Protein AF-A0A645DC41-F1 (afdb_monomer_lite)

Structure (mmCIF, N/CA/C/O backbone):
data_AF-A0A645DC41-F1
#
_entry.id   AF-A0A645DC41-F1
#
loop_
_atom_site.group_PDB
_atom_site.id
_atom_site.type_symbol
_atom_site.label_atom_id
_atom_site.label_alt_id
_atom_site.label_comp_id
_atom_site.label_asym_id
_atom_site.label_entity_id
_atom_site.label_seq_id
_atom_site.pdbx_PDB_ins_code
_atom_site.Cartn_x
_atom_site.Cartn_y
_atom_site.Cartn_z
_atom_site.occupancy
_atom_site.B_iso_or_equiv
_atom_site.auth_seq_id
_atom_site.auth_comp_id
_atom_site.auth_asym_id
_atom_site.auth_atom_id
_atom_site.pdbx_PDB_model_num
ATOM 1 N N . MET A 1 1 ? -32.065 -11.604 -13.659 1.00 41.91 1 MET A N 1
ATOM 2 C CA . MET A 1 1 ? -30.906 -11.747 -12.746 1.00 41.91 1 MET A CA 1
ATOM 3 C C . MET A 1 1 ? -29.644 -11.338 -13.505 1.00 41.91 1 MET A C 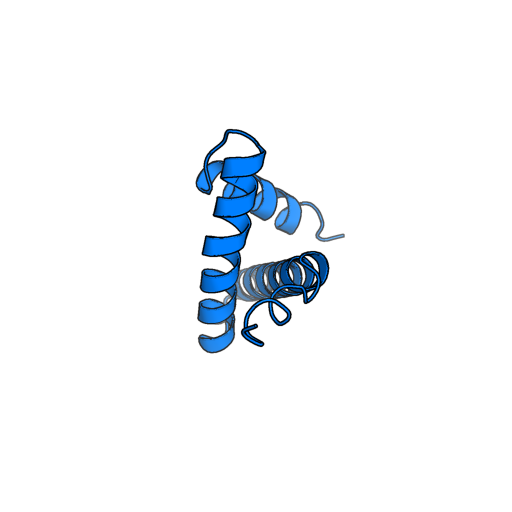1
ATOM 5 O O . MET A 1 1 ? -29.327 -11.966 -14.506 1.00 41.91 1 MET A O 1
ATOM 9 N N . SER A 1 2 ? -29.014 -10.217 -13.134 1.00 41.78 2 SER A N 1
ATOM 10 C CA . SER A 1 2 ? -27.956 -9.564 -13.929 1.00 41.78 2 SER A CA 1
ATOM 11 C C . SER A 1 2 ? -26.570 -10.176 -13.683 1.00 41.78 2 SER A C 1
ATOM 13 O O . SER A 1 2 ? -26.125 -10.297 -12.542 1.00 41.78 2 SER A O 1
ATOM 15 N N . LYS A 1 3 ? -25.873 -10.518 -14.774 1.00 48.22 3 LYS A N 1
ATOM 16 C CA . LYS A 1 3 ? -24.524 -11.119 -14.851 1.00 48.22 3 LYS A CA 1
ATOM 17 C C . LYS A 1 3 ? -23.379 -10.151 -14.465 1.00 48.22 3 LYS A C 1
ATOM 19 O O . LYS A 1 3 ? -22.273 -10.275 -14.978 1.00 48.22 3 LYS A O 1
ATOM 24 N N . GLY A 1 4 ? -23.623 -9.186 -13.576 1.00 40.56 4 GLY A N 1
ATOM 25 C CA . GLY A 1 4 ? -22.638 -8.165 -13.181 1.00 40.56 4 GLY A CA 1
ATOM 26 C C . GLY A 1 4 ? -21.837 -8.478 -11.910 1.00 40.56 4 GLY A C 1
ATOM 27 O O . GLY A 1 4 ? -20.727 -7.983 -11.748 1.00 40.56 4 GLY A O 1
ATOM 28 N N . ALA A 1 5 ? -22.355 -9.324 -11.014 1.00 45.38 5 ALA A N 1
ATOM 29 C CA . ALA A 1 5 ? -21.817 -9.467 -9.653 1.00 45.38 5 ALA A CA 1
ATOM 30 C C . ALA A 1 5 ? -20.652 -10.470 -9.498 1.00 45.38 5 ALA A C 1
ATOM 32 O O . ALA A 1 5 ? -20.007 -10.512 -8.454 1.00 45.38 5 ALA A O 1
ATOM 33 N N . TYR A 1 6 ? -20.353 -11.282 -10.518 1.00 41.66 6 TYR A N 1
ATOM 34 C CA . TYR A 1 6 ? -19.358 -12.362 -10.408 1.00 41.66 6 TYR A CA 1
ATOM 35 C C . TYR A 1 6 ? -17.940 -11.972 -10.850 1.00 41.66 6 TYR A C 1
ATOM 37 O O . TYR A 1 6 ? -17.015 -12.748 -10.629 1.00 41.66 6 TYR A O 1
ATOM 45 N N . LYS A 1 7 ? -17.726 -10.777 -11.426 1.00 42.28 7 LYS A N 1
ATOM 46 C CA . LYS A 1 7 ? -16.401 -10.375 -11.942 1.00 42.28 7 LYS A CA 1
ATOM 47 C C . LYS A 1 7 ? -15.458 -9.800 -10.871 1.00 42.28 7 LYS A C 1
ATOM 49 O O . LYS A 1 7 ? -14.250 -9.836 -11.055 1.00 42.28 7 LYS A O 1
ATOM 54 N N . LEU A 1 8 ? -15.989 -9.340 -9.731 1.00 44.34 8 LEU A N 1
ATOM 55 C CA . LEU A 1 8 ? -15.207 -8.824 -8.590 1.00 44.34 8 LEU A CA 1
ATOM 56 C C . LEU A 1 8 ? -14.863 -9.895 -7.537 1.00 44.34 8 LEU A C 1
ATOM 58 O O . LEU A 1 8 ? -14.132 -9.622 -6.593 1.00 44.34 8 LEU A O 1
ATOM 62 N N . LYS A 1 9 ? -15.331 -11.141 -7.711 1.00 48.59 9 LYS A N 1
ATOM 63 C CA . LYS A 1 9 ? -14.859 -12.301 -6.927 1.00 48.59 9 LYS A CA 1
ATOM 64 C C . LYS A 1 9 ? -13.489 -12.828 -7.399 1.00 48.59 9 LYS A C 1
ATOM 66 O O . LYS A 1 9 ? -13.071 -13.899 -6.968 1.00 48.59 9 LYS A O 1
ATOM 71 N N . GLY A 1 10 ? -12.781 -12.089 -8.257 1.00 57.09 10 GLY A N 1
ATOM 72 C CA . GLY A 1 10 ? -11.381 -12.332 -8.612 1.00 57.09 10 GLY A CA 1
ATOM 73 C C . GLY A 1 10 ? -10.467 -11.979 -7.440 1.00 57.09 10 GLY A C 1
ATOM 74 O O . GLY A 1 10 ? -9.980 -10.861 -7.346 1.00 57.09 10 GLY A O 1
ATOM 75 N N . ASN A 1 11 ? -10.377 -12.921 -6.500 1.00 77.81 11 ASN A N 1
ATOM 76 C CA . ASN A 1 11 ? -9.526 -13.015 -5.314 1.00 77.81 11 ASN A CA 1
ATOM 77 C C . ASN A 1 11 ? -8.848 -11.704 -4.858 1.00 77.81 11 ASN A C 1
ATOM 79 O O . ASN A 1 11 ? -7.797 -11.339 -5.372 1.00 77.81 11 ASN A O 1
ATOM 83 N N . ARG A 1 12 ? -9.369 -11.048 -3.807 1.00 83.88 12 ARG A N 1
ATOM 84 C CA . ARG A 1 12 ? -8.723 -9.890 -3.139 1.00 83.88 12 ARG A CA 1
ATOM 85 C C . ARG A 1 12 ? -7.223 -10.110 -2.876 1.00 83.88 12 ARG A C 1
ATOM 87 O O . ARG A 1 12 ? -6.451 -9.157 -2.902 1.00 83.88 12 ARG A O 1
ATOM 94 N N . ARG A 1 13 ? -6.801 -11.368 -2.681 1.00 87.38 13 ARG A N 1
ATOM 95 C CA . ARG A 1 13 ? -5.392 -11.764 -2.552 1.00 87.38 13 ARG A CA 1
ATOM 96 C C . ARG A 1 13 ? -4.570 -11.522 -3.819 1.00 87.38 13 ARG A C 1
ATOM 98 O O . ARG A 1 13 ? -3.426 -11.111 -3.719 1.00 87.38 13 ARG A O 1
ATOM 105 N N . GLU A 1 14 ? -5.129 -11.762 -4.997 1.00 90.25 14 GLU A N 1
ATOM 106 C CA . GLU A 1 14 ? -4.472 -11.486 -6.275 1.00 90.25 1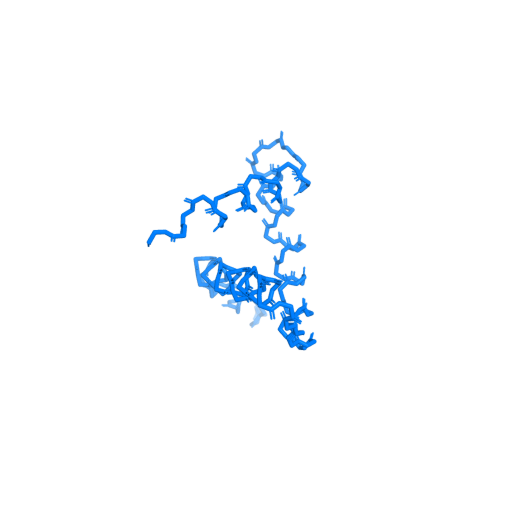4 GLU A CA 1
ATOM 107 C C . GLU A 1 14 ? -4.309 -9.979 -6.499 1.00 90.25 14 GLU A C 1
ATOM 109 O O . GLU A 1 14 ? -3.216 -9.529 -6.828 1.00 90.25 14 GLU A O 1
ATOM 114 N N . ILE A 1 15 ? -5.344 -9.185 -6.206 1.00 90.69 15 ILE A N 1
ATOM 115 C CA . ILE A 1 15 ? -5.263 -7.715 -6.244 1.00 90.69 15 ILE A CA 1
ATOM 116 C C . ILE A 1 15 ? -4.188 -7.209 -5.268 1.00 90.69 15 ILE A C 1
ATOM 118 O O . ILE A 1 15 ? -3.357 -6.379 -5.639 1.00 90.69 15 ILE A O 1
ATOM 122 N N . ALA A 1 16 ? -4.153 -7.750 -4.046 1.00 92.50 16 ALA A N 1
ATOM 123 C CA . ALA A 1 16 ? -3.123 -7.427 -3.061 1.00 92.50 16 ALA A CA 1
ATOM 124 C C . ALA A 1 16 ? -1.715 -7.843 -3.527 1.00 92.50 16 ALA A C 1
ATOM 126 O O . ALA A 1 16 ? -0.760 -7.096 -3.320 1.00 92.50 16 ALA A O 1
ATOM 127 N N . ASN A 1 17 ? -1.578 -8.989 -4.202 1.00 93.31 17 ASN A N 1
ATOM 128 C CA . ASN A 1 17 ? -0.309 -9.427 -4.784 1.00 93.31 17 ASN A CA 1
ATOM 129 C C . ASN A 1 17 ? 0.160 -8.475 -5.891 1.00 93.31 17 ASN A C 1
ATOM 131 O O . ASN A 1 17 ? 1.324 -8.079 -5.884 1.00 93.31 17 ASN A O 1
ATOM 135 N N . ILE A 1 18 ? -0.734 -8.059 -6.794 1.00 94.69 18 ILE A N 1
ATOM 136 C CA . ILE A 1 18 ? -0.423 -7.077 -7.844 1.00 94.69 18 ILE A CA 1
ATOM 137 C C . ILE A 1 18 ? 0.028 -5.758 -7.207 1.00 94.69 18 ILE A C 1
ATOM 139 O O . ILE A 1 18 ? 1.077 -5.228 -7.579 1.00 94.69 18 ILE A O 1
ATOM 143 N N . ALA A 1 19 ? -0.708 -5.255 -6.210 1.00 95.69 19 ALA A N 1
ATOM 144 C CA . ALA A 1 19 ? -0.328 -4.050 -5.476 1.00 95.69 19 ALA A CA 1
ATOM 145 C C . ALA A 1 19 ? 1.064 -4.187 -4.842 1.00 95.69 19 ALA A C 1
ATOM 147 O O . ALA A 1 19 ? 1.912 -3.320 -5.042 1.00 95.69 19 ALA A O 1
ATOM 148 N N . ASN A 1 20 ? 1.330 -5.296 -4.143 1.00 95.44 20 ASN A N 1
ATOM 149 C CA . ASN A 1 20 ? 2.627 -5.581 -3.528 1.00 95.44 20 ASN A CA 1
ATOM 150 C C . ASN A 1 20 ? 3.761 -5.578 -4.566 1.00 95.44 20 ASN A C 1
ATOM 152 O O . ASN A 1 20 ? 4.777 -4.909 -4.368 1.00 95.44 20 ASN A O 1
ATOM 156 N N . THR A 1 21 ? 3.578 -6.254 -5.703 1.00 95.56 21 THR A N 1
ATOM 157 C CA . THR A 1 21 ? 4.569 -6.270 -6.789 1.00 95.56 21 THR A CA 1
ATOM 158 C C . THR A 1 21 ? 4.834 -4.868 -7.339 1.00 95.56 21 THR A C 1
ATOM 160 O O . THR A 1 21 ? 5.993 -4.481 -7.496 1.00 95.56 21 THR A O 1
ATOM 163 N N . LEU A 1 22 ? 3.789 -4.086 -7.617 1.00 96.56 22 LEU A N 1
ATOM 164 C CA . LEU A 1 22 ? 3.936 -2.730 -8.151 1.00 96.56 22 LEU A CA 1
ATOM 165 C C . LEU A 1 22 ? 4.585 -1.778 -7.134 1.00 96.56 22 LEU A C 1
ATOM 167 O O . LEU A 1 22 ? 5.441 -0.978 -7.512 1.00 96.56 22 LEU A O 1
ATOM 171 N N . MET A 1 23 ? 4.243 -1.888 -5.845 1.00 95.88 23 MET A N 1
ATOM 172 C CA . MET A 1 23 ? 4.865 -1.093 -4.780 1.00 95.88 23 MET A CA 1
ATOM 173 C C . MET A 1 23 ? 6.361 -1.389 -4.646 1.00 95.88 23 MET A C 1
ATOM 175 O O . MET A 1 23 ? 7.150 -0.449 -4.535 1.00 95.88 23 MET A O 1
ATOM 179 N N . ARG A 1 24 ? 6.761 -2.665 -4.715 1.00 94.75 24 ARG A N 1
ATOM 180 C CA . ARG A 1 24 ? 8.176 -3.074 -4.676 1.00 94.75 24 ARG A CA 1
ATOM 181 C C . ARG A 1 24 ? 8.948 -2.563 -5.884 1.00 94.75 24 ARG A C 1
ATOM 183 O O . ARG A 1 24 ? 9.931 -1.851 -5.703 1.00 94.75 24 ARG A O 1
ATOM 190 N N . LYS A 1 25 ? 8.436 -2.778 -7.101 1.00 94.12 25 LYS A N 1
ATOM 191 C CA . LYS A 1 25 ? 9.052 -2.239 -8.328 1.00 94.12 25 LYS A CA 1
ATOM 192 C C . LYS A 1 25 ? 9.195 -0.717 -8.286 1.00 94.12 25 LYS A C 1
ATOM 194 O O . LYS A 1 25 ? 10.225 -0.177 -8.690 1.00 94.12 25 LYS A O 1
ATOM 199 N N . LYS A 1 26 ? 8.181 -0.003 -7.782 1.00 94.50 26 LYS A N 1
ATOM 200 C CA . LYS A 1 26 ? 8.237 1.456 -7.611 1.00 94.50 26 LYS A CA 1
ATOM 201 C C . LYS A 1 26 ? 9.300 1.859 -6.585 1.00 94.50 26 LYS A C 1
ATOM 203 O O . LYS A 1 26 ? 10.000 2.845 -6.815 1.00 94.50 26 LYS A O 1
ATOM 208 N N . ASN A 1 27 ? 9.446 1.114 -5.486 1.00 92.38 27 ASN A N 1
ATOM 209 C CA . ASN A 1 27 ? 10.488 1.345 -4.482 1.00 92.38 27 ASN A CA 1
ATOM 210 C C . ASN A 1 27 ? 11.897 1.117 -5.052 1.00 92.38 27 ASN A C 1
ATOM 212 O O . ASN A 1 27 ? 12.753 1.993 -4.943 1.00 92.38 27 ASN A O 1
ATOM 216 N N . GLU A 1 28 ? 12.115 -0.005 -5.737 1.00 91.31 28 GLU A N 1
ATOM 217 C CA . GLU A 1 28 ? 13.370 -0.327 -6.427 1.00 91.31 28 GLU A CA 1
ATOM 218 C C . GLU A 1 28 ? 13.733 0.753 -7.451 1.00 91.31 28 GLU A C 1
ATOM 220 O O . GLU A 1 28 ? 14.836 1.294 -7.442 1.00 91.31 28 GLU A O 1
ATOM 225 N N . THR A 1 29 ? 12.773 1.155 -8.285 1.00 91.62 29 THR A N 1
ATOM 226 C CA . THR A 1 29 ? 12.992 2.187 -9.307 1.00 91.62 29 THR A CA 1
ATOM 227 C C . THR A 1 29 ? 13.422 3.521 -8.686 1.00 91.62 29 THR A C 1
ATOM 229 O O . THR A 1 29 ? 14.321 4.180 -9.211 1.00 91.62 29 THR A O 1
ATOM 232 N N . LYS A 1 30 ? 12.845 3.903 -7.536 1.00 86.25 30 LYS A N 1
ATOM 233 C CA . LYS A 1 30 ? 13.271 5.094 -6.783 1.00 86.25 30 LYS A CA 1
ATOM 234 C C . LYS A 1 30 ? 14.716 4.979 -6.293 1.00 86.25 30 LYS A C 1
ATOM 236 O O . LYS A 1 30 ? 15.454 5.957 -6.403 1.00 86.25 30 LYS A O 1
ATOM 241 N N . LYS A 1 31 ? 15.133 3.809 -5.794 1.00 85.38 31 LYS A N 1
ATOM 242 C CA . LYS A 1 31 ? 16.517 3.573 -5.341 1.00 85.38 31 LYS A CA 1
ATOM 243 C C . LYS A 1 31 ? 17.534 3.771 -6.461 1.00 85.38 31 LYS A C 1
ATOM 245 O O . LYS A 1 31 ? 18.565 4.399 -6.242 1.00 85.38 31 LYS A O 1
ATOM 250 N N . TYR A 1 32 ? 17.215 3.308 -7.667 1.00 88.12 32 TYR A N 1
ATOM 251 C CA . TYR A 1 32 ? 18.087 3.440 -8.837 1.00 88.12 32 TYR A CA 1
ATOM 252 C C . TYR A 1 32 ? 17.897 4.756 -9.615 1.00 88.12 32 TYR A C 1
ATOM 254 O O . TYR A 1 32 ? 18.413 4.887 -10.722 1.00 88.12 32 TYR A O 1
ATOM 262 N N . ARG A 1 33 ? 17.161 5.738 -9.061 1.00 84.12 33 ARG A N 1
ATOM 263 C CA . ARG A 1 33 ? 16.797 7.013 -9.722 1.00 84.12 33 ARG A CA 1
ATOM 264 C C . ARG A 1 33 ? 16.145 6.840 -11.104 1.00 84.12 33 ARG A C 1
ATOM 266 O O . ARG A 1 33 ? 16.215 7.734 -11.946 1.00 84.12 33 ARG A O 1
ATOM 273 N N . GLY A 1 34 ? 15.504 5.699 -11.339 1.00 84.94 34 GLY A N 1
ATOM 274 C CA . GLY A 1 34 ? 14.748 5.436 -12.556 1.00 84.94 34 GLY A CA 1
ATOM 275 C C . GLY A 1 34 ? 13.359 6.077 -12.520 1.00 84.94 34 GLY A C 1
ATOM 276 O O . GLY A 1 34 ? 12.907 6.597 -11.496 1.00 84.94 34 GLY A O 1
ATOM 277 N N . LYS A 1 35 ? 12.644 6.000 -13.646 1.00 88.69 35 LYS A N 1
ATOM 278 C CA . LYS A 1 35 ? 11.240 6.418 -13.743 1.00 88.69 35 LYS A CA 1
ATOM 279 C C . LYS A 1 35 ? 10.333 5.192 -13.734 1.00 88.69 35 LYS A C 1
ATOM 281 O O . LYS A 1 35 ? 10.476 4.310 -14.574 1.00 88.69 35 LYS A O 1
ATOM 286 N N . PHE A 1 36 ? 9.389 5.154 -12.797 1.00 93.00 36 PHE A N 1
ATOM 287 C CA . PHE A 1 36 ? 8.369 4.108 -12.764 1.00 93.00 36 PHE A CA 1
ATOM 288 C C . PHE A 1 36 ? 7.385 4.296 -13.929 1.00 93.00 36 PHE A C 1
ATOM 290 O O . PHE A 1 36 ? 7.043 5.429 -14.278 1.00 93.00 36 PHE A O 1
ATOM 297 N N . GLN A 1 37 ? 6.961 3.200 -14.561 1.00 94.38 37 GLN A N 1
ATOM 298 C CA . GLN A 1 37 ? 6.124 3.251 -15.759 1.00 94.38 37 GLN A CA 1
ATOM 299 C C . GLN A 1 37 ? 4.757 3.883 -15.452 1.00 94.38 37 GLN A C 1
ATOM 301 O O . GLN A 1 37 ? 4.066 3.470 -14.530 1.00 94.38 37 GLN A O 1
ATOM 306 N N . GLU A 1 38 ? 4.323 4.854 -16.263 1.00 95.19 38 GLU A N 1
ATOM 307 C CA . GLU A 1 38 ? 3.097 5.629 -16.000 1.00 95.19 38 GLU A CA 1
ATOM 308 C C . GLU A 1 38 ? 1.829 4.761 -15.949 1.00 95.19 38 GLU A C 1
ATOM 310 O O . GLU A 1 38 ? 0.948 4.983 -15.121 1.00 95.19 38 GLU A O 1
ATOM 315 N N . ARG A 1 39 ? 1.731 3.748 -16.821 1.00 94.75 39 ARG A N 1
ATOM 316 C CA . ARG A 1 39 ? 0.597 2.807 -16.813 1.00 94.75 39 ARG A CA 1
ATOM 317 C C . ARG A 1 39 ? 0.525 2.026 -15.499 1.00 94.75 39 ARG A C 1
ATOM 319 O O . ARG A 1 39 ? -0.555 1.899 -14.929 1.00 94.75 39 ARG A O 1
ATOM 326 N N . ASP A 1 40 ? 1.674 1.562 -15.017 1.00 95.31 40 ASP A N 1
ATOM 327 C CA . ASP A 1 40 ? 1.797 0.816 -13.765 1.00 95.31 40 ASP A CA 1
ATOM 328 C C . ASP A 1 40 ? 1.511 1.720 -12.562 1.00 95.31 40 ASP A C 1
ATOM 330 O O . ASP A 1 40 ? 0.884 1.287 -11.599 1.00 95.31 40 ASP A O 1
ATOM 334 N N . ASP A 1 41 ? 1.903 2.993 -12.636 1.00 95.62 41 ASP A N 1
ATOM 335 C CA . ASP A 1 41 ? 1.634 3.987 -11.598 1.00 95.62 41 ASP A CA 1
ATOM 336 C C . ASP A 1 41 ? 0.140 4.296 -11.457 1.00 95.62 41 ASP A C 1
ATOM 338 O O . ASP A 1 41 ? -0.393 4.325 -10.344 1.00 95.62 41 ASP A O 1
ATOM 342 N N . LYS A 1 42 ? -0.562 4.451 -12.587 1.00 96.69 42 LYS A N 1
ATOM 343 C CA . LYS A 1 42 ? -2.021 4.637 -12.612 1.00 96.69 42 LYS A CA 1
ATOM 344 C C . LYS A 1 42 ? -2.750 3.412 -12.067 1.00 96.69 42 LYS A C 1
ATOM 346 O O . LYS A 1 42 ? -3.663 3.562 -11.257 1.00 96.69 42 LYS A O 1
ATOM 351 N N . LEU A 1 43 ? -2.328 2.212 -12.470 1.00 95.94 43 LEU A N 1
ATOM 352 C CA . LEU A 1 43 ? -2.898 0.964 -11.962 1.00 95.94 43 LEU A CA 1
ATOM 353 C C . LEU A 1 43 ? -2.675 0.820 -10.453 1.00 95.94 43 LEU A C 1
ATOM 355 O O . LEU A 1 43 ? -3.615 0.517 -9.721 1.00 95.94 43 LEU A O 1
ATOM 359 N N . LEU A 1 44 ? -1.452 1.074 -9.983 1.00 96.94 44 LEU A N 1
ATOM 360 C CA . LEU A 1 44 ? -1.127 1.018 -8.562 1.00 96.94 44 LEU A CA 1
ATOM 361 C C . LEU A 1 44 ? -1.976 2.011 -7.763 1.00 96.94 44 LEU A C 1
ATOM 363 O O . LEU A 1 44 ? -2.557 1.627 -6.753 1.00 96.94 44 LEU A O 1
ATOM 367 N N . THR A 1 45 ? -2.094 3.253 -8.236 1.00 96.88 45 THR A N 1
ATOM 368 C CA . THR A 1 45 ? -2.896 4.297 -7.579 1.00 96.88 45 THR A CA 1
ATOM 369 C C . THR A 1 45 ? -4.359 3.878 -7.448 1.00 96.88 45 THR A C 1
ATOM 371 O O . THR A 1 45 ? -4.937 3.999 -6.371 1.00 96.88 45 THR A O 1
ATOM 374 N N . PHE A 1 46 ? -4.939 3.319 -8.513 1.00 95.88 46 PHE A N 1
ATOM 375 C CA . PHE A 1 46 ? -6.316 2.825 -8.507 1.00 95.88 46 PHE A CA 1
ATOM 376 C C . PHE A 1 46 ? -6.527 1.656 -7.533 1.00 95.88 46 PHE A C 1
ATOM 378 O O . PHE A 1 46 ? -7.514 1.618 -6.800 1.00 95.88 46 PHE A O 1
ATOM 385 N N .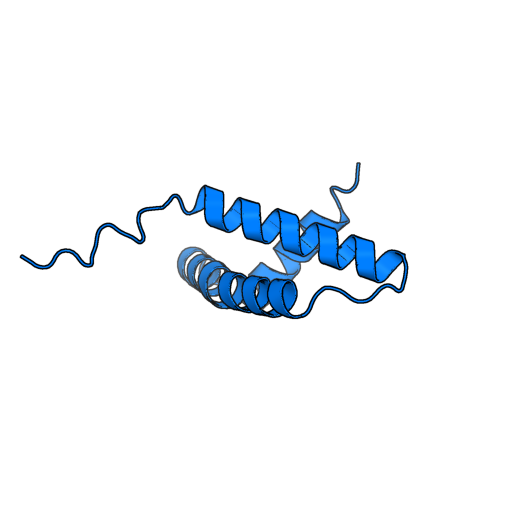 ILE A 1 47 ? -5.595 0.699 -7.491 1.00 94.75 47 ILE A N 1
ATOM 386 C CA . ILE A 1 47 ? -5.693 -0.422 -6.550 1.00 94.75 47 ILE A CA 1
ATOM 387 C C . ILE A 1 47 ? -5.553 0.077 -5.106 1.00 94.75 47 ILE A C 1
ATOM 389 O O . ILE A 1 47 ? -6.301 -0.366 -4.238 1.00 94.75 47 ILE A O 1
ATOM 393 N N . GLN A 1 48 ? -4.623 1.000 -4.844 1.00 96.12 48 GLN A N 1
ATOM 394 C CA . GLN A 1 48 ? -4.398 1.556 -3.510 1.00 96.12 48 GLN A CA 1
ATOM 395 C C . GLN A 1 48 ? -5.605 2.343 -3.000 1.00 96.12 48 GLN A C 1
ATOM 397 O O . GLN A 1 48 ? -5.951 2.173 -1.835 1.00 96.12 48 GLN A O 1
ATOM 402 N N . SER A 1 49 ? -6.266 3.150 -3.841 1.00 95.50 49 SER A N 1
ATOM 403 C CA . SER A 1 49 ? -7.451 3.903 -3.408 1.00 95.50 49 SER A CA 1
ATOM 404 C C . SER A 1 49 ? -8.556 2.967 -2.927 1.00 95.50 49 SER A C 1
ATOM 406 O O . SER A 1 49 ? -9.086 3.161 -1.845 1.00 95.50 49 SER A O 1
ATOM 408 N N . ILE A 1 50 ? -8.831 1.886 -3.663 1.00 94.56 50 ILE A N 1
ATOM 409 C CA . ILE A 1 50 ? -9.877 0.926 -3.282 1.00 94.56 50 ILE A CA 1
ATOM 410 C C . ILE A 1 50 ? -9.438 0.092 -2.074 1.00 94.56 50 ILE A C 1
ATOM 412 O O . ILE A 1 50 ? -10.125 0.044 -1.058 1.00 94.56 50 ILE A O 1
ATOM 416 N N . LEU A 1 51 ? -8.277 -0.564 -2.15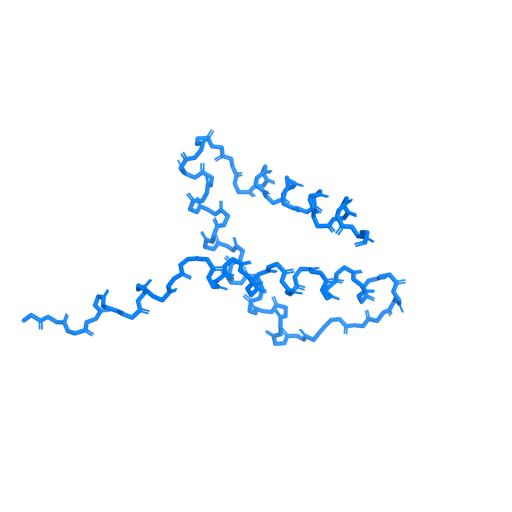9 1.00 93.81 51 LEU A N 1
ATOM 417 C CA . LEU A 1 51 ? -7.853 -1.530 -1.147 1.00 93.81 51 LEU A CA 1
ATOM 418 C C . LEU A 1 51 ? -7.566 -0.862 0.202 1.00 93.81 51 LEU A C 1
ATOM 420 O O . LEU A 1 51 ? -7.868 -1.436 1.248 1.00 93.81 51 LEU A O 1
ATOM 424 N N . PHE A 1 52 ? -6.969 0.334 0.206 1.00 96.12 52 PHE A N 1
ATOM 425 C CA . PHE A 1 52 ? -6.631 1.006 1.460 1.00 96.12 52 PHE A CA 1
ATOM 426 C C . PHE A 1 52 ? -7.863 1.609 2.125 1.00 96.12 52 PHE A C 1
ATOM 428 O O . PHE A 1 52 ? -7.923 1.603 3.351 1.00 96.12 52 PHE A O 1
ATOM 435 N N . GLU A 1 53 ? -8.849 2.073 1.355 1.00 96.38 53 GLU A N 1
ATOM 436 C CA . GLU A 1 53 ? -10.146 2.494 1.895 1.00 96.38 53 GLU A CA 1
ATOM 437 C C . GLU A 1 53 ? -10.922 1.307 2.477 1.00 96.38 53 GLU A C 1
ATOM 439 O O . GLU A 1 53 ? -11.394 1.389 3.610 1.00 96.38 53 GLU A O 1
ATOM 444 N N . GLU A 1 54 ? -10.982 0.168 1.776 1.00 95.12 54 GLU A N 1
ATOM 445 C CA . GLU A 1 54 ? -11.635 -1.046 2.291 1.00 95.12 54 GLU A CA 1
ATOM 446 C C . GLU A 1 54 ? -11.008 -1.525 3.612 1.00 95.12 54 GLU A C 1
ATOM 448 O O . GLU A 1 54 ? -11.717 -1.878 4.562 1.00 95.12 54 GLU A O 1
ATOM 453 N N . LEU A 1 55 ? -9.673 -1.520 3.695 1.00 95.56 55 LEU A N 1
ATOM 454 C CA . LEU A 1 55 ? -8.946 -1.880 4.913 1.00 95.56 55 LEU A CA 1
ATOM 455 C C . LEU A 1 55 ? -9.147 -0.857 6.031 1.00 95.56 55 LEU A C 1
ATOM 457 O O . LEU A 1 55 ? -9.299 -1.252 7.184 1.00 95.56 55 LEU A O 1
ATOM 461 N N . ALA A 1 56 ? -9.152 0.434 5.701 1.00 97.94 56 ALA A N 1
ATOM 462 C CA . ALA A 1 56 ? -9.367 1.509 6.660 1.00 97.94 56 ALA A CA 1
ATOM 463 C C . ALA A 1 56 ? -10.742 1.389 7.327 1.00 97.94 56 ALA A C 1
ATOM 465 O O . ALA A 1 56 ? -10.823 1.394 8.553 1.00 97.94 56 ALA A O 1
ATOM 466 N N . LEU A 1 57 ? -11.790 1.170 6.529 1.00 97.50 57 LEU A N 1
ATOM 467 C CA . LEU A 1 57 ? -13.148 0.932 7.023 1.00 97.50 57 LEU A CA 1
ATOM 468 C C . LEU A 1 57 ? -13.230 -0.328 7.892 1.00 97.50 57 LEU A C 1
ATOM 470 O O . LEU A 1 57 ? -13.851 -0.314 8.948 1.00 97.50 57 LEU A O 1
ATOM 474 N N . SER A 1 58 ? -12.583 -1.417 7.469 1.00 97.12 58 SER A N 1
ATOM 475 C CA . SER A 1 58 ? -12.629 -2.698 8.191 1.00 97.12 58 SER A CA 1
ATOM 476 C C . SER A 1 58 ? -11.888 -2.674 9.532 1.00 97.12 58 SER A C 1
ATOM 478 O O . SER A 1 58 ? -12.147 -3.517 10.388 1.00 97.12 58 SER A O 1
ATOM 480 N N . LEU A 1 59 ? -10.936 -1.753 9.696 1.00 97.50 59 LEU A N 1
ATOM 481 C CA . LEU A 1 59 ? -10.049 -1.658 10.858 1.00 97.50 59 LEU A CA 1
ATOM 482 C C . LEU A 1 59 ? -10.278 -0.387 11.686 1.00 97.50 59 LEU A C 1
ATOM 484 O O . LEU A 1 59 ? -9.440 -0.083 12.533 1.00 97.50 59 LEU A O 1
ATOM 488 N N . ASP A 1 60 ? -11.363 0.347 11.422 1.00 97.88 60 ASP A N 1
ATOM 489 C CA . ASP A 1 60 ? -11.701 1.621 12.071 1.00 97.88 60 ASP A CA 1
ATOM 490 C C . ASP A 1 60 ? -10.503 2.589 12.125 1.00 97.88 60 ASP A C 1
ATOM 492 O O . ASP A 1 60 ? -10.032 3.042 13.169 1.00 97.88 60 ASP A O 1
ATOM 496 N N . THR A 1 61 ? -9.912 2.829 10.955 1.00 98.00 61 THR A N 1
ATOM 497 C CA . THR A 1 61 ? -8.740 3.692 10.797 1.00 98.00 61 THR A CA 1
ATOM 498 C C . THR A 1 61 ? -8.827 4.493 9.497 1.00 98.00 61 THR A C 1
ATOM 500 O O . THR A 1 61 ? -9.864 4.515 8.841 1.00 98.00 61 THR A O 1
ATOM 503 N N . THR A 1 62 ? -7.756 5.187 9.106 1.00 98.06 62 THR A N 1
ATOM 504 C CA . THR A 1 62 ? -7.715 5.974 7.864 1.00 98.06 62 THR A CA 1
ATOM 505 C C . THR A 1 62 ? -6.869 5.296 6.790 1.00 98.06 62 THR A C 1
ATOM 507 O O . THR A 1 62 ? -5.905 4.581 7.083 1.00 98.06 62 THR A O 1
ATOM 510 N N . SER A 1 63 ? -7.186 5.562 5.521 1.00 96.31 63 SER A N 1
ATOM 511 C CA . SER A 1 63 ? -6.402 5.070 4.379 1.00 96.31 63 SER A CA 1
ATOM 512 C C . SER A 1 63 ? -4.944 5.548 4.429 1.00 96.31 63 SER A C 1
ATOM 514 O O . SER A 1 63 ? -4.040 4.827 4.007 1.00 96.31 63 SER A O 1
ATOM 516 N N . GLU A 1 64 ? -4.680 6.715 5.028 1.00 97.00 64 GLU A N 1
ATOM 517 C CA . GLU A 1 64 ? -3.328 7.218 5.283 1.00 97.00 64 GLU A CA 1
ATOM 518 C C . GLU A 1 64 ? -2.555 6.327 6.270 1.00 97.00 64 GLU A C 1
ATOM 520 O O . GLU A 1 64 ? -1.400 5.975 6.014 1.00 97.00 64 GLU A O 1
ATOM 525 N N . VAL A 1 65 ? -3.181 5.921 7.381 1.00 98.06 65 VAL A N 1
ATOM 526 C CA . VAL A 1 65 ? -2.559 5.014 8.363 1.00 98.06 65 VAL A CA 1
ATOM 527 C C . VAL A 1 65 ? -2.263 3.655 7.726 1.00 98.06 65 VAL A C 1
ATOM 529 O O . VAL A 1 65 ? -1.171 3.112 7.924 1.00 98.06 65 VAL A O 1
ATOM 532 N N . ILE A 1 66 ? -3.189 3.129 6.919 1.00 98.06 66 ILE A N 1
ATOM 533 C CA . ILE A 1 66 ? -2.982 1.893 6.152 1.00 98.06 66 ILE A CA 1
ATOM 534 C C . ILE A 1 66 ? -1.807 2.042 5.179 1.00 98.06 66 ILE A C 1
ATOM 536 O O . ILE A 1 66 ? -0.897 1.209 5.182 1.00 98.06 66 ILE A O 1
ATOM 540 N N . SER A 1 67 ? -1.773 3.129 4.407 1.00 96.25 67 SER A N 1
ATOM 541 C CA . SER A 1 67 ? -0.701 3.422 3.451 1.00 96.25 67 SER A CA 1
ATOM 542 C C . SER A 1 67 ? 0.675 3.477 4.124 1.00 96.25 67 SER A C 1
ATOM 544 O O . SER A 1 67 ? 1.624 2.847 3.645 1.00 96.25 67 SER A O 1
ATOM 546 N N . LYS A 1 68 ? 0.785 4.149 5.280 1.00 96.50 68 LYS A N 1
ATOM 547 C CA . LYS A 1 68 ? 2.027 4.209 6.073 1.00 96.50 68 LYS A CA 1
ATOM 548 C C . LYS A 1 68 ? 2.469 2.824 6.545 1.00 96.50 68 LYS A C 1
ATOM 550 O O . LYS A 1 68 ? 3.635 2.472 6.367 1.00 96.50 68 LYS A O 1
ATOM 555 N N . LYS A 1 69 ? 1.552 2.021 7.102 1.00 96.38 69 LYS A N 1
ATOM 556 C CA . LYS A 1 69 ? 1.850 0.653 7.568 1.00 96.38 69 LYS A CA 1
ATOM 557 C C . LYS A 1 69 ? 2.329 -0.247 6.431 1.00 96.38 69 LYS A C 1
ATOM 559 O O . LYS A 1 69 ? 3.350 -0.912 6.568 1.00 96.38 69 LYS A O 1
ATOM 564 N N . ILE A 1 70 ? 1.630 -0.242 5.298 1.00 95.31 70 ILE A N 1
ATOM 565 C CA . ILE A 1 70 ? 1.994 -1.078 4.149 1.00 95.31 70 ILE A CA 1
ATOM 566 C C . ILE A 1 70 ? 3.322 -0.615 3.551 1.00 95.31 70 ILE A C 1
ATOM 568 O O . ILE A 1 70 ? 4.192 -1.442 3.305 1.00 95.31 70 ILE A O 1
ATOM 572 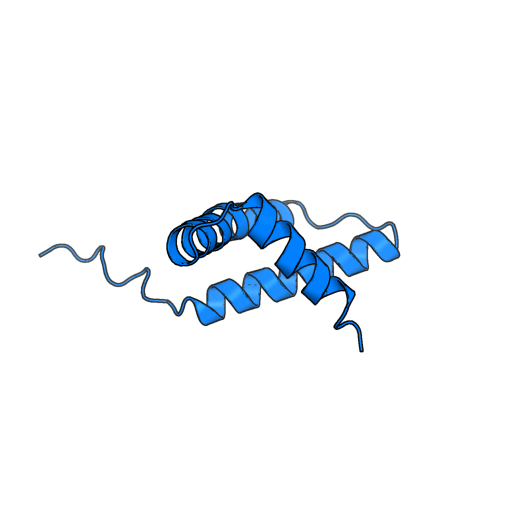N N . THR A 1 71 ? 3.524 0.693 3.377 1.00 94.44 71 THR A N 1
ATOM 573 C CA . THR A 1 71 ? 4.800 1.236 2.881 1.00 94.44 71 THR A CA 1
ATOM 574 C C . THR A 1 71 ? 5.966 0.817 3.774 1.00 94.44 71 THR A C 1
ATOM 576 O O . THR A 1 71 ? 7.002 0.397 3.263 1.00 94.44 71 THR A O 1
ATOM 579 N N . LYS A 1 72 ? 5.776 0.849 5.099 1.00 94.50 72 LYS A N 1
ATOM 580 C CA . LYS A 1 72 ? 6.754 0.340 6.064 1.00 94.50 72 LYS A CA 1
ATOM 581 C C . LYS A 1 72 ? 7.063 -1.145 5.821 1.00 94.50 72 LYS A C 1
ATOM 583 O O . LYS A 1 72 ? 8.228 -1.486 5.666 1.00 94.50 72 LYS A O 1
ATOM 588 N N . PHE A 1 73 ? 6.050 -2.003 5.665 1.00 92.69 73 PHE A N 1
ATOM 589 C CA . PHE A 1 73 ? 6.262 -3.427 5.362 1.00 92.69 73 PHE A CA 1
ATOM 590 C C . PHE A 1 73 ? 6.981 -3.687 4.034 1.00 92.69 73 PHE A C 1
ATOM 592 O O . PHE A 1 73 ? 7.743 -4.649 3.945 1.00 92.69 73 PHE A O 1
ATOM 599 N N . ILE A 1 74 ? 6.746 -2.865 3.008 1.00 91.81 74 ILE A N 1
ATOM 600 C CA . ILE A 1 74 ? 7.437 -2.985 1.716 1.00 91.81 74 ILE A CA 1
ATOM 601 C C 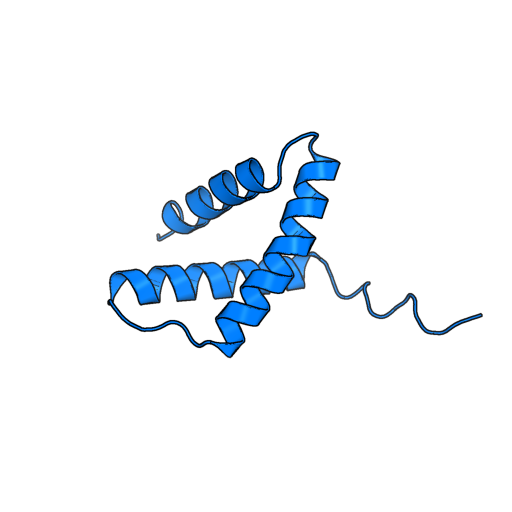. ILE A 1 74 ? 8.931 -2.689 1.859 1.00 91.81 74 ILE A C 1
ATOM 603 O O . ILE A 1 74 ? 9.736 -3.387 1.253 1.00 91.81 74 ILE A O 1
ATOM 607 N N . ILE A 1 75 ? 9.287 -1.678 2.654 1.00 89.44 75 ILE A N 1
ATOM 608 C CA . ILE A 1 75 ? 10.679 -1.259 2.861 1.00 89.44 75 ILE A CA 1
ATOM 609 C C . ILE A 1 75 ? 11.408 -2.209 3.820 1.00 89.44 75 ILE A C 1
ATOM 611 O O . ILE A 1 75 ? 12.560 -2.546 3.585 1.00 89.44 75 ILE A O 1
ATOM 615 N N . GLU A 1 76 ? 10.748 -2.657 4.890 1.00 86.06 76 GLU A N 1
ATOM 616 C CA . GLU A 1 76 ? 11.376 -3.507 5.911 1.00 86.06 76 GLU A CA 1
ATOM 617 C C . GLU A 1 76 ? 11.592 -4.957 5.454 1.00 86.06 76 GLU A C 1
ATOM 619 O O . GLU A 1 76 ? 12.485 -5.616 5.967 1.00 86.06 76 GLU A O 1
ATOM 624 N N . ASN A 1 77 ? 10.823 -5.464 4.484 1.00 71.81 77 ASN A N 1
ATOM 625 C CA . ASN A 1 77 ? 10.957 -6.837 3.970 1.00 71.81 77 ASN A CA 1
ATOM 626 C C . ASN A 1 77 ? 11.729 -6.895 2.637 1.00 71.81 77 ASN A C 1
ATOM 628 O O . ASN A 1 77 ? 11.242 -7.493 1.671 1.00 71.81 77 ASN A O 1
ATOM 632 N N . GLU A 1 78 ? 12.889 -6.245 2.550 1.00 60.62 78 GLU A N 1
ATOM 633 C CA . GLU A 1 78 ? 13.801 -6.292 1.385 1.00 60.62 78 GLU A CA 1
ATOM 634 C C . GLU A 1 78 ? 14.944 -7.315 1.537 1.00 60.62 78 GLU A C 1
ATOM 636 O O . GLU A 1 78 ? 16.021 -7.125 0.977 1.00 60.62 78 GLU A O 1
ATOM 641 N N . TYR A 1 79 ? 14.708 -8.390 2.293 1.00 44.72 79 TYR A N 1
ATOM 642 C CA . TYR A 1 79 ? 15.664 -9.482 2.499 1.00 44.72 79 TYR A CA 1
ATOM 643 C C . TYR A 1 79 ? 15.647 -10.500 1.358 1.00 44.72 79 TYR A C 1
ATOM 645 O O . TYR A 1 79 ? 14.535 -10.947 0.991 1.00 44.72 79 TYR A O 1
#

Radius of gyration: 14.44 Å; chains: 1; bounding box: 49×20×29 Å

InterPro domains:
  IPR042215 CarD-like, C-terminal domain [G3DSA:1.20.58.1290] (6-74)

Secondary structure (DSSP, 8-state):
--TTTTSTTS-HHHHHHHHHHHHHHHHHHHHTTPPPPHHHHHHHHHHHHHHHHHHHHHTTS-HHHHHHHHHHHHHHT--

Organism: NCBI:txid1076179

Foldseek 3Di:
DDPPPPPVVPDPVVLVVLLLVLLLVVVVCVVVVHDRDPVSVVSNVVSLVVVLPVVCVVVVHHSVVSVVVVNVVSVVPPD

Sequence (79 aa):
MSKGAYKLKGNRREIANIANTLMRKKNETKKYRGKFQERDDKLLTFIQSILFEELALSLDTTSEVISKKITKFIIENEY

pLDDT: mean 86.2, std 17.59, range [40.56, 98.06]